Protein AF-A0A953JM03-F1 (afdb_monomer)

pLDDT: mean 91.88, std 7.3, range [50.38, 98.19]

Mean predicted aligned error: 8.36 Å

Secondary structure (DSSP, 8-state):
--HHHHHHHHHHHTT--PPPHHHHHHHHHHHHH----PPPGGG-S-HHHHHHHHHHHHHHTT------SSSTTHHHHHHHHHHHTT--S--PPP--HHHHTS-TTSS---

Solvent-accessible surface area (backbone atoms only — not comparable to full-atom values): 7126 Å² total; per-residue (Å²): 136,56,71,66,58,54,56,49,50,53,32,57,76,68,72,53,74,83,72,56,71,68,63,45,50,52,50,54,50,48,69,71,64,62,72,82,69,93,71,62,73,85,69,77,49,60,71,72,55,43,51,53,53,48,52,53,54,39,46,72,71,75,42,86,86,84,90,66,97,49,63,78,49,44,50,56,55,52,50,53,50,29,58,76,68,75,44,72,91,72,81,89,79,72,99,40,73,80,64,70,72,37,65,59,73,82,56,72,76,124

Sequence (110 aa):
MTKEAILGSIRRGLRRGPLPADQRAMLESRLAAHPRHLIPARSRLPRPQQVALFVRNVEKEFGTVERVPDLAALPAAVADYLAAQNLPPRFVLAPHPDLAGVPWSDRPML

Radius of gyration: 24.38 Å; Cα contacts (8 Å, |Δi|>4): 40; chains: 1; bounding box: 40×39×57 Å

Foldseek 3Di:
DDPCVVVVVVCVVVVHDDDDPVVVVVVVVCVVVVDDDDDPPCCPDPPVVNVVVVQVVCVVVVHDDDDDPDLQCVLVVLLVVCVVVVHQPDDDDDPDPSNVPRPNVVDPND

Structure (mmCIF, N/CA/C/O backbone):
data_AF-A0A953JM03-F1
#
_entry.id   AF-A0A953JM03-F1
#
loop_
_atom_site.group_PDB
_atom_site.id
_atom_site.type_symbol
_atom_site.label_atom_id
_atom_site.label_alt_id
_atom_site.label_comp_id
_atom_site.label_asym_id
_atom_site.label_entity_id
_atom_site.label_seq_id
_atom_site.pdbx_PDB_ins_code
_atom_site.Cartn_x
_atom_site.Cartn_y
_atom_site.Cartn_z
_atom_site.occupancy
_atom_site.B_iso_or_equiv
_atom_site.auth_seq_id
_atom_site.auth_comp_id
_atom_site.auth_asym_id
_atom_site.auth_atom_id
_atom_site.pdbx_PDB_model_num
ATOM 1 N N . MET A 1 1 ? 4.542 24.277 29.830 1.00 71.12 1 MET A N 1
ATOM 2 C CA . MET A 1 1 ? 3.358 23.529 30.319 1.00 71.12 1 MET A CA 1
ATOM 3 C C . MET A 1 1 ? 3.418 22.103 29.796 1.00 71.12 1 MET A C 1
ATOM 5 O O . MET A 1 1 ? 3.790 21.932 28.644 1.00 71.12 1 MET A O 1
ATOM 9 N N . THR A 1 2 ? 3.057 21.105 30.604 1.00 95.31 2 THR A N 1
ATOM 10 C CA . THR A 1 2 ? 3.028 19.686 30.197 1.00 95.31 2 THR A CA 1
ATOM 11 C C . THR A 1 2 ? 1.668 19.291 29.606 1.00 95.31 2 THR A C 1
ATOM 13 O O . THR A 1 2 ? 0.659 19.967 29.835 1.00 95.31 2 THR A O 1
ATOM 16 N N . LYS A 1 3 ? 1.618 18.176 28.864 1.00 93.94 3 LYS A N 1
ATOM 17 C CA . LYS A 1 3 ? 0.380 17.601 28.303 1.00 93.94 3 LYS A CA 1
ATOM 18 C C . LYS A 1 3 ? -0.672 17.364 29.391 1.00 93.94 3 LYS A C 1
ATOM 20 O O . LYS A 1 3 ? -1.847 17.682 29.209 1.00 93.94 3 LYS A O 1
ATOM 25 N N . GLU A 1 4 ? -0.248 16.849 30.537 1.00 93.56 4 GLU A N 1
ATOM 26 C CA . GLU A 1 4 ? -1.097 16.525 31.682 1.00 93.56 4 GLU A CA 1
ATOM 27 C C . GLU A 1 4 ? -1.760 17.782 32.255 1.00 93.56 4 GLU A C 1
ATOM 29 O O . GLU A 1 4 ? -2.950 17.752 32.578 1.00 93.56 4 GLU A O 1
ATOM 34 N N . ALA A 1 5 ? -1.029 18.902 32.318 1.00 94.75 5 ALA A N 1
ATOM 35 C CA . ALA A 1 5 ? -1.558 20.180 32.788 1.00 94.75 5 ALA A CA 1
ATOM 36 C C . ALA A 1 5 ? -2.648 20.730 31.850 1.00 94.75 5 ALA A C 1
ATOM 38 O O . ALA A 1 5 ? -3.708 21.152 32.320 1.00 94.75 5 ALA A O 1
ATOM 39 N N . ILE A 1 6 ? -2.423 20.660 30.531 1.00 95.25 6 ILE A N 1
ATOM 40 C CA . ILE A 1 6 ? -3.387 21.096 29.506 1.00 95.25 6 ILE A CA 1
ATOM 41 C C . ILE A 1 6 ? -4.661 20.247 29.580 1.00 95.25 6 ILE A C 1
ATOM 43 O O . ILE A 1 6 ? -5.761 20.779 29.746 1.00 95.25 6 ILE A O 1
ATOM 47 N N . LEU A 1 7 ? -4.523 18.917 29.526 1.00 92.31 7 LEU A N 1
ATOM 48 C CA . LEU A 1 7 ? -5.665 17.998 29.578 1.00 92.31 7 LEU A CA 1
ATOM 49 C C . LEU A 1 7 ? -6.412 18.078 30.917 1.00 92.31 7 LEU A C 1
ATOM 51 O O . LEU A 1 7 ? -7.636 17.940 30.958 1.00 92.31 7 LEU A O 1
ATOM 55 N N . GLY A 1 8 ? -5.691 18.332 32.012 1.00 91.69 8 GLY A N 1
ATOM 56 C CA . GLY A 1 8 ? -6.273 18.597 33.323 1.00 91.69 8 GLY A CA 1
ATOM 57 C C . GLY A 1 8 ? -7.134 19.861 33.338 1.00 91.69 8 GLY A C 1
ATOM 58 O O . GLY A 1 8 ? -8.250 19.824 33.855 1.00 91.69 8 GLY A O 1
ATOM 59 N N . SER A 1 9 ? -6.657 20.956 32.736 1.00 93.81 9 SER A N 1
ATOM 60 C CA . SER A 1 9 ? -7.416 22.210 32.624 1.00 93.81 9 SER A CA 1
ATOM 61 C C . SER A 1 9 ? -8.701 22.035 31.812 1.00 93.81 9 SER A C 1
ATOM 63 O O . SER A 1 9 ? -9.775 22.428 32.266 1.00 93.81 9 SER A O 1
ATOM 65 N N . ILE A 1 10 ? -8.621 21.344 30.669 1.00 93.31 10 ILE A N 1
ATOM 66 C CA . ILE A 1 10 ? -9.781 21.058 29.811 1.00 93.31 10 ILE A CA 1
ATOM 67 C C . ILE A 1 10 ? -10.837 20.237 30.563 1.00 93.31 10 ILE A C 1
ATOM 69 O O . ILE A 1 10 ? -12.016 20.590 30.544 1.00 93.31 10 ILE A O 1
ATOM 73 N N . ARG A 1 11 ? -10.443 19.166 31.272 1.00 92.12 11 ARG A N 1
ATOM 74 C CA . ARG A 1 11 ? -11.391 18.354 32.061 1.00 92.12 11 ARG A CA 1
ATOM 75 C C . ARG A 1 11 ? -12.107 19.178 33.126 1.00 92.12 11 ARG A C 1
ATOM 77 O O . ARG A 1 11 ? -13.322 19.045 33.260 1.00 92.12 11 ARG A O 1
ATOM 84 N N . ARG A 1 12 ? -11.376 20.047 33.836 1.00 91.62 12 ARG A N 1
ATOM 85 C CA . ARG A 1 12 ? -11.966 20.959 34.827 1.00 91.62 12 ARG A CA 1
ATOM 86 C C . ARG A 1 12 ? -12.948 21.936 34.184 1.00 91.62 12 ARG A C 1
ATOM 88 O O . ARG A 1 12 ? -14.064 22.055 34.677 1.00 91.62 12 ARG A O 1
ATOM 95 N N . GLY A 1 13 ? -12.571 22.575 33.073 1.00 95.50 13 GLY A N 1
ATOM 96 C CA . GLY A 1 13 ? -13.441 23.505 32.341 1.00 95.50 13 GLY A CA 1
ATOM 97 C C . GLY A 1 13 ? -14.736 22.852 31.846 1.00 95.50 13 GLY A C 1
ATOM 98 O O . GLY A 1 13 ? -15.801 23.454 31.917 1.00 95.50 13 GLY A O 1
ATOM 99 N N . LEU A 1 14 ? -14.665 21.580 31.441 1.00 95.50 14 LEU A N 1
ATOM 100 C CA . LEU A 1 14 ? -15.822 20.773 31.038 1.00 95.50 14 LEU A CA 1
ATOM 101 C C . LEU A 1 14 ? -16.570 20.119 32.215 1.00 95.50 14 LEU A C 1
ATOM 103 O O . LEU A 1 14 ? -17.481 19.329 31.979 1.00 95.50 14 LEU A O 1
ATOM 107 N N . ARG A 1 15 ? -16.175 20.398 33.468 1.00 93.19 15 ARG A N 1
ATOM 108 C CA . ARG A 1 15 ? -16.724 19.790 34.697 1.00 93.19 15 ARG A CA 1
ATOM 109 C C . ARG A 1 15 ? -16.737 18.254 34.663 1.00 93.19 15 ARG A C 1
ATOM 111 O O . ARG A 1 15 ? -17.634 17.614 35.205 1.00 93.19 15 ARG A O 1
ATOM 118 N N . ARG A 1 16 ? -15.736 17.646 34.020 1.00 88.94 16 ARG A N 1
ATOM 119 C CA . ARG A 1 16 ? -15.586 16.188 33.917 1.00 88.94 16 ARG A CA 1
ATOM 120 C C . ARG A 1 16 ? -14.716 15.656 35.057 1.00 88.94 16 ARG A C 1
ATOM 122 O O . ARG A 1 16 ? -13.526 15.967 35.122 1.00 88.94 16 ARG A O 1
ATOM 129 N N . GLY A 1 17 ? -15.315 14.842 35.926 1.00 85.19 17 GLY A N 1
ATOM 130 C CA . GLY A 1 17 ? -14.629 14.090 36.982 1.00 85.19 17 GLY A CA 1
ATOM 131 C C . GLY A 1 17 ? -14.076 12.737 36.506 1.00 85.19 17 GLY A C 1
ATOM 132 O O . GLY A 1 17 ? -14.102 12.444 35.306 1.00 85.19 17 GLY A O 1
ATOM 133 N N . PRO A 1 18 ? -13.559 11.906 37.431 1.00 85.75 18 PRO A N 1
ATOM 134 C CA . PRO A 1 18 ? -13.194 10.523 37.138 1.00 85.75 18 PRO A CA 1
ATOM 135 C C . PRO A 1 18 ? -14.366 9.757 36.516 1.00 85.75 18 PRO A C 1
ATOM 137 O O . PRO A 1 18 ? -15.513 9.944 36.917 1.00 85.75 18 PRO A O 1
ATOM 140 N N . LEU A 1 19 ? -14.072 8.877 35.555 1.00 89.88 19 LEU A N 1
ATOM 141 C CA . LEU A 1 19 ? -15.092 7.988 35.001 1.00 89.88 19 LEU A CA 1
ATOM 142 C C . LEU A 1 19 ? -15.635 7.054 36.097 1.00 89.88 19 LEU A C 1
ATOM 144 O O . LEU A 1 19 ? -14.821 6.552 36.887 1.00 89.88 19 LEU A O 1
ATOM 148 N N . PRO A 1 20 ? -16.954 6.785 36.107 1.00 94.38 20 PRO A N 1
ATOM 149 C CA . PRO A 1 20 ? -17.552 5.695 36.872 1.00 94.38 20 PRO A CA 1
ATOM 150 C C . PRO A 1 20 ? -16.813 4.365 36.651 1.00 94.38 20 PRO A C 1
ATOM 152 O O . PRO A 1 20 ? -16.247 4.129 35.578 1.00 94.38 20 PRO A O 1
ATOM 155 N N . ALA A 1 21 ? -16.775 3.512 37.678 1.00 94.62 21 ALA A N 1
ATOM 156 C CA . ALA A 1 21 ? -15.964 2.291 37.671 1.00 94.62 21 ALA A CA 1
ATOM 157 C C . ALA A 1 21 ? -16.365 1.314 36.550 1.00 94.62 21 ALA A C 1
ATOM 159 O O . ALA A 1 21 ? -15.498 0.724 35.909 1.00 94.62 21 ALA A O 1
ATOM 160 N N . ASP A 1 22 ? -17.660 1.207 36.266 1.00 95.75 22 ASP A N 1
ATOM 161 C CA . ASP A 1 22 ? -18.237 0.420 35.174 1.00 95.75 22 ASP A CA 1
ATOM 162 C C . ASP A 1 22 ? -17.790 0.933 33.794 1.00 95.75 22 ASP A C 1
ATOM 164 O O . ASP A 1 22 ? -17.321 0.157 32.958 1.00 95.75 22 ASP A O 1
ATOM 168 N N . GLN A 1 23 ? -17.844 2.250 33.567 1.00 94.88 23 GLN A N 1
ATOM 169 C CA . GLN A 1 23 ? -17.397 2.856 32.308 1.00 94.88 23 GLN A CA 1
ATOM 170 C C . GLN A 1 23 ? -15.892 2.694 32.107 1.00 94.88 23 GLN A C 1
ATOM 172 O O . GLN A 1 23 ? -15.438 2.434 30.991 1.00 94.88 23 GLN A O 1
ATOM 177 N N . ARG A 1 24 ? -15.111 2.831 33.184 1.00 95.31 24 ARG A N 1
ATOM 178 C CA . ARG A 1 24 ? -13.667 2.592 33.149 1.00 95.31 24 ARG A CA 1
ATOM 179 C C . ARG A 1 24 ? -13.365 1.143 32.771 1.00 95.31 24 ARG A C 1
ATOM 181 O O . ARG A 1 24 ? -12.630 0.931 31.811 1.00 95.31 24 ARG A O 1
ATOM 188 N N . ALA A 1 25 ? -13.985 0.179 33.449 1.00 96.00 25 ALA A N 1
ATOM 189 C CA . ALA A 1 25 ? -13.787 -1.243 33.181 1.00 96.00 25 ALA A CA 1
ATOM 190 C C . ALA A 1 25 ? -14.181 -1.625 31.741 1.00 96.00 25 ALA A C 1
ATOM 192 O O . ALA A 1 25 ? -13.460 -2.366 31.074 1.00 96.00 25 ALA A O 1
ATOM 193 N N . MET A 1 26 ? -15.280 -1.069 31.216 1.00 95.12 26 MET A N 1
ATOM 194 C CA . MET A 1 26 ? -15.688 -1.258 29.818 1.00 95.12 26 MET A CA 1
ATOM 195 C C . MET A 1 26 ? -14.619 -0.757 28.831 1.00 95.12 26 MET A C 1
ATOM 197 O O . MET A 1 26 ? -14.308 -1.439 27.850 1.00 95.12 26 MET A O 1
ATOM 201 N N . LEU A 1 27 ? -14.066 0.439 29.060 1.00 94.44 27 LEU A N 1
ATOM 202 C CA . LEU A 1 27 ? -13.036 1.013 28.190 1.00 94.44 27 LEU A CA 1
ATOM 203 C C . LEU A 1 27 ? -11.731 0.221 28.266 1.00 94.44 27 LEU A C 1
ATOM 205 O O . LEU A 1 27 ? -11.154 -0.085 27.226 1.00 94.44 27 LEU A O 1
ATOM 209 N N . GLU A 1 28 ? -11.297 -0.148 29.470 1.00 95.44 28 GLU A N 1
ATOM 210 C CA . GLU A 1 28 ? -10.110 -0.980 29.691 1.00 95.44 28 GLU A CA 1
ATOM 211 C C . GLU A 1 28 ? -10.254 -2.341 29.001 1.00 95.44 28 GLU A C 1
ATOM 213 O O . GLU A 1 28 ? -9.353 -2.763 28.279 1.00 95.44 28 GLU A O 1
ATOM 218 N N . SER A 1 29 ? -11.422 -2.980 29.113 1.00 94.81 29 SER A N 1
ATOM 219 C CA . SER A 1 29 ? -11.719 -4.238 28.422 1.00 94.81 29 SER A CA 1
ATOM 220 C C . SER A 1 29 ? -11.651 -4.097 26.895 1.00 94.81 29 SER A C 1
ATOM 222 O O . SER A 1 29 ? -11.021 -4.921 26.230 1.00 94.81 29 SER A O 1
ATOM 224 N N . ARG A 1 30 ? -12.222 -3.028 26.312 1.00 92.19 30 ARG A N 1
ATOM 225 C CA . ARG A 1 30 ? -12.112 -2.768 24.860 1.00 92.19 30 ARG A CA 1
ATOM 226 C C . ARG A 1 30 ? -10.676 -2.518 24.417 1.00 92.19 30 ARG A C 1
ATOM 228 O O . ARG A 1 30 ? -10.291 -3.008 23.356 1.00 92.19 30 ARG A O 1
ATOM 235 N N . LEU A 1 31 ? -9.918 -1.744 25.194 1.00 92.94 31 LEU A N 1
ATOM 236 C CA . LEU A 1 31 ? -8.516 -1.447 24.907 1.00 92.94 31 LEU A CA 1
ATOM 237 C C . LEU A 1 31 ? -7.651 -2.702 24.994 1.00 92.94 31 LEU A C 1
ATOM 239 O O . LEU A 1 31 ? -6.731 -2.834 24.206 1.00 92.94 31 LEU A O 1
ATOM 243 N N . ALA A 1 32 ? -7.957 -3.639 25.891 1.00 93.75 32 ALA A N 1
ATOM 244 C CA . ALA A 1 32 ? -7.243 -4.909 25.969 1.00 93.75 32 ALA A CA 1
ATOM 245 C C . ALA A 1 32 ? -7.621 -5.860 24.818 1.00 93.75 32 ALA A C 1
ATOM 247 O O . ALA A 1 32 ? -6.749 -6.431 24.164 1.00 93.75 32 ALA A O 1
ATOM 248 N N . ALA A 1 33 ? -8.917 -6.015 24.534 1.00 92.12 33 ALA A N 1
ATOM 249 C CA . ALA A 1 33 ? -9.415 -7.012 23.586 1.00 92.12 33 ALA A CA 1
ATOM 250 C C . ALA A 1 33 ? -9.223 -6.637 22.105 1.00 92.12 33 ALA A C 1
ATOM 252 O O . ALA A 1 33 ? -9.246 -7.524 21.254 1.00 92.12 33 ALA A O 1
ATOM 253 N N . HIS A 1 34 ? -9.069 -5.347 21.780 1.00 87.69 34 HIS A N 1
ATOM 254 C CA . HIS A 1 34 ? -8.947 -4.843 20.403 1.00 87.69 34 HIS A CA 1
ATOM 255 C C . HIS A 1 34 ? -9.988 -5.443 19.423 1.00 87.69 34 HIS A C 1
ATOM 257 O O . HIS A 1 34 ? -9.623 -5.946 18.353 1.00 87.69 34 HIS A O 1
ATOM 263 N N . PRO A 1 35 ? -11.297 -5.430 19.757 1.00 87.00 35 PRO A N 1
ATOM 264 C CA . PRO A 1 35 ? -12.306 -6.076 18.928 1.00 87.00 35 PRO A CA 1
ATOM 265 C C . PRO A 1 35 ? -12.355 -5.433 17.540 1.00 87.00 35 PRO A C 1
ATOM 267 O O . PRO A 1 35 ? -12.371 -4.207 17.397 1.00 87.00 35 PRO A O 1
ATOM 270 N N . ARG A 1 36 ? -12.414 -6.268 16.498 1.00 84.62 36 ARG A N 1
ATOM 271 C CA . ARG A 1 36 ? -12.542 -5.783 15.120 1.00 84.62 36 ARG A CA 1
ATOM 272 C C . ARG A 1 36 ? -13.847 -5.002 14.987 1.00 84.62 36 ARG A C 1
ATOM 274 O O . ARG A 1 36 ? -14.916 -5.482 15.356 1.00 84.62 36 ARG A O 1
ATOM 281 N N . HIS A 1 37 ? -13.745 -3.797 14.442 1.00 83.81 37 HIS A N 1
ATOM 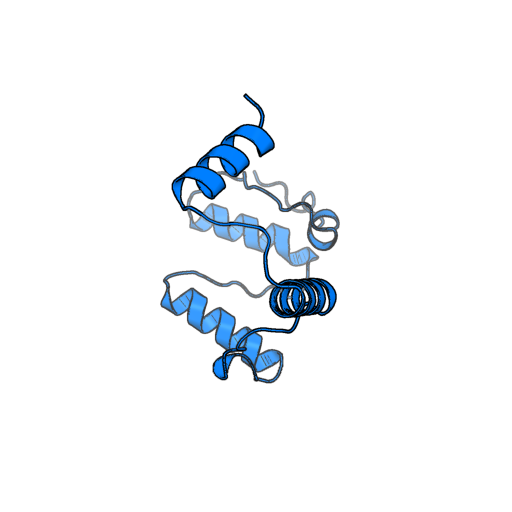282 C CA . HIS A 1 37 ? -14.902 -2.976 14.103 1.00 83.81 37 HIS A CA 1
ATOM 283 C C . HIS A 1 37 ? -15.615 -3.515 12.852 1.00 83.81 37 HIS A C 1
ATOM 285 O O . HIS A 1 37 ? -15.233 -4.549 12.303 1.00 83.81 37 HIS A O 1
ATOM 291 N N . LEU A 1 38 ? -16.671 -2.822 12.412 1.00 90.56 38 LEU A N 1
ATOM 292 C CA . LEU A 1 38 ? -17.445 -3.179 11.225 1.00 90.56 38 LEU A CA 1
ATOM 293 C C . LEU A 1 38 ? -16.523 -3.488 10.035 1.00 90.56 38 LEU A C 1
ATOM 295 O O . LEU A 1 38 ? -15.790 -2.626 9.554 1.00 90.56 38 LEU A O 1
ATOM 299 N N . ILE A 1 39 ? -16.584 -4.730 9.556 1.00 87.44 39 ILE A N 1
ATOM 300 C CA . ILE A 1 39 ? -15.853 -5.172 8.369 1.00 87.44 39 ILE A CA 1
ATOM 301 C C . ILE A 1 39 ? -16.800 -5.045 7.172 1.00 87.44 39 ILE A C 1
ATOM 303 O O . ILE A 1 39 ? -17.850 -5.695 7.189 1.00 87.44 39 ILE A O 1
ATOM 307 N N . PRO A 1 40 ? -16.460 -4.256 6.133 1.00 90.94 40 PRO A N 1
ATOM 308 C CA . PRO A 1 40 ? -17.310 -4.101 4.959 1.00 90.94 40 PRO A CA 1
ATOM 309 C C . PRO A 1 40 ? -17.651 -5.451 4.324 1.00 90.94 40 PRO A C 1
ATOM 311 O O . PRO A 1 40 ? -16.756 -6.240 4.038 1.00 90.94 40 PRO A O 1
ATOM 314 N N . ALA A 1 41 ? -18.929 -5.708 4.032 1.00 92.56 41 ALA A N 1
ATOM 315 C CA . ALA A 1 41 ? -19.346 -6.975 3.419 1.00 92.56 41 ALA A CA 1
ATOM 316 C C . ALA A 1 41 ? -18.586 -7.267 2.111 1.00 92.56 41 ALA A C 1
ATOM 318 O O . ALA A 1 41 ? -18.185 -8.400 1.865 1.00 92.56 41 ALA A O 1
ATOM 319 N N . ARG A 1 42 ? -18.279 -6.217 1.334 1.00 91.81 42 ARG A N 1
ATOM 320 C CA . ARG A 1 42 ? -17.506 -6.310 0.086 1.00 91.81 42 ARG A CA 1
ATOM 321 C C . ARG A 1 42 ? -16.100 -6.900 0.244 1.00 91.81 42 ARG A C 1
ATOM 323 O O . ARG A 1 42 ? -15.557 -7.363 -0.746 1.00 91.81 42 ARG A O 1
ATOM 330 N N . SER A 1 43 ? -15.490 -6.871 1.434 1.00 90.56 43 SER A N 1
ATOM 331 C CA . SER A 1 43 ? -14.159 -7.464 1.646 1.00 90.56 43 SER A CA 1
ATOM 332 C C . SER A 1 43 ? -14.207 -8.953 1.998 1.00 90.56 43 SER A C 1
ATOM 334 O O . SER A 1 43 ? -13.166 -9.605 2.007 1.00 90.56 43 SER A O 1
ATOM 33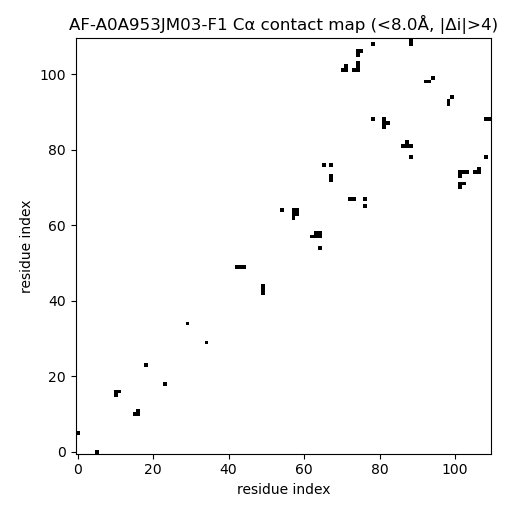6 N N . ARG A 1 44 ? -15.396 -9.521 2.247 1.00 92.56 44 ARG A N 1
ATOM 337 C CA . ARG A 1 44 ? -15.591 -10.941 2.582 1.00 92.56 44 ARG A CA 1
ATOM 338 C C . ARG A 1 44 ? -15.635 -11.821 1.328 1.00 92.56 44 ARG A C 1
ATOM 340 O O . ARG A 1 44 ? -16.587 -12.560 1.111 1.00 92.56 44 ARG A O 1
ATOM 347 N N . LEU A 1 45 ? -14.608 -11.711 0.494 1.00 96.19 45 LEU A N 1
ATOM 348 C CA . LEU A 1 45 ? -14.457 -12.480 -0.742 1.00 96.19 45 LEU A CA 1
ATOM 349 C C . LEU A 1 45 ? -13.254 -13.433 -0.637 1.00 96.19 45 LEU A C 1
ATOM 351 O O . LEU A 1 45 ? -12.349 -13.165 0.155 1.00 96.19 45 LEU A O 1
ATOM 355 N N . PRO A 1 46 ? -13.181 -14.510 -1.441 1.00 96.94 46 PRO A N 1
ATOM 356 C CA . PRO A 1 46 ? -11.959 -15.297 -1.605 1.00 96.94 46 PRO A CA 1
ATOM 357 C C . PRO A 1 46 ? -10.767 -14.431 -2.037 1.00 96.94 46 PRO A C 1
ATOM 359 O O . PRO A 1 46 ? -10.939 -13.441 -2.751 1.00 96.94 46 PRO A O 1
ATOM 362 N N . ARG A 1 47 ? -9.540 -14.812 -1.654 1.00 95.69 47 ARG A N 1
ATOM 363 C CA . ARG A 1 47 ? -8.325 -14.004 -1.889 1.00 95.69 47 ARG A CA 1
ATOM 364 C C . ARG A 1 47 ? -8.160 -13.510 -3.342 1.00 95.69 47 ARG A C 1
ATOM 366 O O . ARG A 1 47 ? -7.907 -12.315 -3.497 1.00 95.69 47 ARG A O 1
ATOM 373 N N . PRO A 1 48 ? -8.366 -14.325 -4.397 1.00 96.06 48 PRO A N 1
ATOM 374 C CA . PRO A 1 48 ? -8.270 -13.841 -5.780 1.00 96.06 48 PRO A CA 1
ATOM 375 C C . PRO A 1 48 ? -9.291 -12.744 -6.109 1.00 96.06 48 PRO A C 1
ATOM 377 O O . PRO A 1 48 ? -8.973 -11.761 -6.774 1.00 96.06 48 PRO A O 1
ATOM 380 N N . GLN A 1 49 ? -10.511 -12.869 -5.583 1.00 97.44 49 GLN A N 1
ATOM 381 C CA . GLN A 1 49 ? -11.567 -11.877 -5.770 1.00 97.44 49 GLN A CA 1
ATOM 382 C C . GLN A 1 49 ? -11.302 -10.601 -4.963 1.00 97.44 49 GLN A C 1
ATOM 384 O O . GLN A 1 49 ? -11.655 -9.515 -5.413 1.00 97.44 49 GLN A O 1
ATOM 389 N N . GLN A 1 50 ? -10.633 -10.695 -3.808 1.00 97.12 50 GLN A N 1
ATOM 390 C CA . GLN A 1 50 ? -10.166 -9.510 -3.078 1.00 97.12 50 GLN A CA 1
ATOM 391 C C . GLN A 1 50 ? -9.119 -8.727 -3.877 1.00 97.12 50 GLN A C 1
ATOM 393 O O . GLN A 1 50 ? -9.172 -7.501 -3.900 1.00 97.12 50 GLN A O 1
ATOM 398 N N . VAL A 1 51 ? -8.188 -9.418 -4.548 1.00 96.62 51 VAL A N 1
ATOM 399 C CA . VAL A 1 51 ? -7.218 -8.765 -5.443 1.00 96.62 51 VAL A CA 1
ATOM 400 C C . VAL A 1 51 ? -7.949 -8.089 -6.601 1.00 96.62 51 VAL A C 1
ATOM 402 O O . VAL A 1 51 ? -7.718 -6.914 -6.854 1.00 96.62 51 VAL A O 1
ATOM 405 N N . ALA A 1 52 ? -8.889 -8.779 -7.252 1.00 97.00 52 ALA A N 1
ATOM 406 C CA . ALA A 1 52 ? 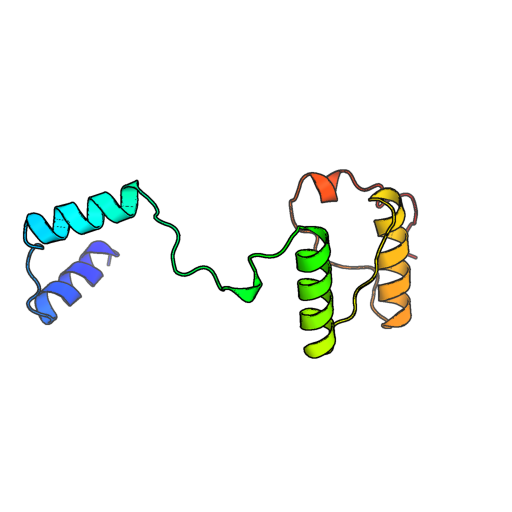-9.685 -8.190 -8.331 1.00 97.00 52 ALA A CA 1
ATOM 407 C C . ALA A 1 52 ? -10.498 -6.965 -7.867 1.00 97.00 52 ALA A C 1
ATOM 409 O O . ALA A 1 52 ? -10.561 -5.957 -8.566 1.00 97.00 52 ALA A O 1
ATOM 410 N N . LEU A 1 53 ? -11.079 -7.019 -6.663 1.00 97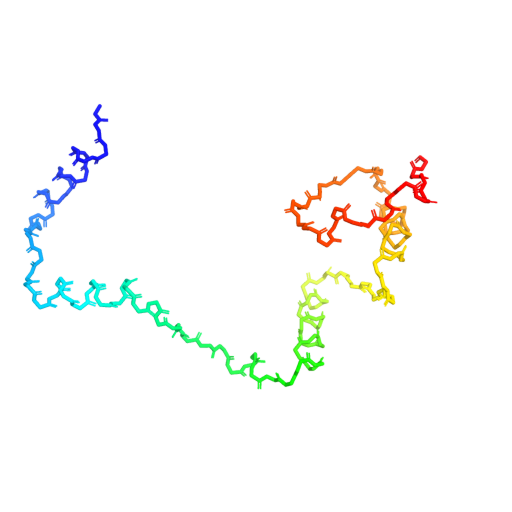.12 53 LEU A N 1
ATOM 411 C CA . LEU A 1 53 ? -11.768 -5.889 -6.038 1.00 97.12 53 LEU A CA 1
ATOM 412 C C . LEU A 1 53 ? -10.829 -4.700 -5.802 1.00 97.12 53 LEU A C 1
ATOM 414 O O . LEU A 1 53 ? -11.232 -3.561 -6.030 1.00 97.12 53 LEU A O 1
ATOM 418 N N . PHE A 1 54 ? -9.611 -4.955 -5.320 1.00 96.75 54 PHE A N 1
ATOM 419 C CA . PHE A 1 54 ? -8.601 -3.920 -5.124 1.00 96.75 54 PHE A CA 1
ATOM 420 C C . PHE A 1 54 ? -8.256 -3.241 -6.451 1.00 96.75 54 PHE A C 1
ATOM 422 O O . PHE A 1 54 ? -8.412 -2.028 -6.546 1.00 96.75 54 PHE A O 1
ATOM 429 N N . VAL A 1 55 ? -7.901 -4.025 -7.476 1.00 97.75 55 VAL A N 1
ATOM 430 C CA . VAL A 1 55 ? -7.549 -3.512 -8.812 1.00 97.75 55 VAL A CA 1
ATOM 431 C C . VAL A 1 55 ? -8.671 -2.649 -9.379 1.00 97.75 55 VAL A C 1
ATOM 433 O O . VAL A 1 55 ? -8.442 -1.489 -9.700 1.00 97.75 55 VAL A O 1
ATOM 436 N N . ARG A 1 56 ? -9.912 -3.151 -9.358 1.00 97.25 56 ARG A N 1
ATOM 437 C CA . ARG A 1 56 ? -11.075 -2.396 -9.838 1.00 97.25 56 ARG A CA 1
ATOM 438 C C . ARG A 1 56 ? -11.251 -1.058 -9.118 1.00 97.25 56 ARG A C 1
ATOM 440 O O . ARG A 1 56 ? -11.650 -0.080 -9.736 1.00 97.25 56 ARG A O 1
ATOM 447 N N . ASN A 1 57 ? -11.027 -1.011 -7.804 1.00 96.94 57 ASN A N 1
ATOM 448 C CA . ASN A 1 57 ? -11.163 0.240 -7.057 1.00 96.94 57 ASN A CA 1
ATOM 449 C C . ASN A 1 57 ? -10.016 1.213 -7.357 1.00 96.94 57 ASN A C 1
ATOM 451 O O . ASN A 1 57 ? -10.267 2.409 -7.375 1.00 96.94 57 ASN A O 1
ATOM 455 N N . VAL A 1 58 ? -8.795 0.723 -7.594 1.00 98.19 58 VAL A N 1
ATOM 456 C CA . VAL A 1 58 ? -7.664 1.565 -8.019 1.00 98.19 58 VAL A CA 1
ATOM 457 C C . VAL A 1 58 ? -7.952 2.180 -9.388 1.00 98.19 58 VAL A C 1
ATOM 459 O O . VAL A 1 58 ? -7.891 3.396 -9.532 1.00 98.19 58 VAL A O 1
ATOM 462 N N . GLU A 1 59 ? -8.355 1.362 -10.360 1.00 97.75 59 GLU A N 1
ATOM 463 C CA . GLU A 1 59 ? -8.667 1.807 -11.727 1.00 97.75 59 GLU A CA 1
ATOM 464 C C . GLU A 1 59 ? -9.866 2.758 -11.770 1.00 97.75 59 GLU A C 1
ATOM 466 O O . GLU A 1 59 ? -9.866 3.738 -12.513 1.00 97.75 59 GLU A O 1
ATOM 471 N N . LYS A 1 60 ? -10.880 2.512 -10.929 1.00 97.88 60 LYS A N 1
ATOM 472 C CA . LYS A 1 60 ? -12.027 3.413 -10.776 1.00 97.88 60 LYS A CA 1
ATOM 473 C C . LYS A 1 60 ? -11.599 4.824 -10.354 1.00 97.88 60 LYS A C 1
ATOM 475 O O . LYS A 1 60 ? -12.222 5.789 -10.781 1.00 97.88 60 LYS A O 1
ATOM 480 N N . GLU A 1 61 ? -10.566 4.938 -9.524 1.00 97.81 61 GLU A N 1
ATOM 481 C CA . GLU A 1 61 ? -10.023 6.215 -9.048 1.00 97.81 61 GLU A CA 1
ATOM 482 C C . GLU A 1 61 ? -8.824 6.677 -9.902 1.00 97.81 61 GLU A C 1
ATOM 484 O O . GLU A 1 61 ? -7.928 7.358 -9.408 1.00 97.81 61 GLU A O 1
ATOM 489 N N . PHE A 1 62 ? -8.806 6.303 -11.190 1.00 96.62 62 PHE A N 1
ATOM 490 C CA . PHE A 1 62 ? -7.802 6.699 -12.187 1.00 96.62 62 PHE A CA 1
ATOM 491 C C . PHE A 1 62 ? -6.358 6.270 -11.868 1.00 96.62 62 PHE A C 1
ATOM 493 O O . PHE A 1 62 ? -5.407 6.836 -12.405 1.00 96.62 62 PHE A O 1
ATOM 500 N N . GLY A 1 63 ? -6.175 5.261 -11.014 1.00 96.56 63 GLY A N 1
ATOM 501 C CA . GLY A 1 63 ? -4.883 4.616 -10.797 1.00 96.56 63 GLY A CA 1
ATOM 502 C C . GLY A 1 63 ? -4.591 3.532 -11.837 1.00 96.56 63 GLY A C 1
ATOM 503 O O . GLY A 1 63 ? -5.502 2.953 -12.426 1.00 96.56 63 GLY A O 1
ATOM 504 N N . THR A 1 64 ? -3.313 3.214 -12.029 1.00 96.00 64 THR A N 1
ATOM 505 C CA . THR A 1 64 ? -2.855 2.095 -12.865 1.00 96.00 64 THR A CA 1
ATOM 506 C C . THR A 1 64 ? -2.367 0.938 -11.997 1.00 96.00 64 THR A C 1
ATOM 508 O O . THR A 1 64 ? -1.933 1.126 -10.858 1.00 96.00 64 THR A O 1
ATOM 511 N N . VAL A 1 65 ? -2.466 -0.284 -12.524 1.00 96.94 65 VAL A N 1
ATOM 512 C CA . VAL A 1 65 ? -1.967 -1.492 -11.861 1.00 96.94 65 VAL A CA 1
ATOM 513 C C . VAL A 1 65 ? -1.187 -2.330 -12.859 1.00 96.94 65 VAL A C 1
ATOM 515 O O . VAL A 1 65 ? -1.693 -2.664 -13.926 1.00 96.94 65 VAL A O 1
ATOM 518 N N . GLU A 1 66 ? 0.009 -2.743 -12.459 1.00 96.19 66 GLU A N 1
ATOM 519 C CA . GLU A 1 66 ? 0.818 -3.709 -13.189 1.00 96.19 66 GLU A CA 1
ATOM 520 C C . GLU A 1 66 ? 0.940 -5.007 -12.384 1.00 96.19 66 GLU A C 1
ATOM 522 O O . GLU A 1 66 ? 1.153 -4.989 -11.168 1.00 96.19 66 GLU A O 1
ATOM 527 N N . ARG A 1 67 ? 0.759 -6.153 -13.050 1.00 95.25 67 ARG A N 1
ATOM 528 C CA . ARG A 1 67 ? 0.959 -7.474 -12.444 1.00 95.25 67 ARG A CA 1
ATOM 529 C C . ARG A 1 67 ? 2.316 -8.016 -12.857 1.00 95.25 67 ARG A C 1
ATOM 531 O O . ARG A 1 67 ? 2.513 -8.333 -14.024 1.00 95.25 67 ARG A O 1
ATOM 538 N N . VAL A 1 68 ? 3.193 -8.197 -11.879 1.00 95.69 68 VAL A N 1
ATOM 539 C CA . VAL A 1 68 ? 4.500 -8.832 -12.063 1.00 95.69 68 VAL A CA 1
ATOM 540 C C . VAL A 1 68 ? 4.457 -10.298 -11.611 1.00 95.69 68 VAL A C 1
ATOM 542 O O . VAL A 1 68 ? 3.707 -10.623 -10.684 1.00 95.69 68 VAL A O 1
ATOM 545 N N . PRO A 1 69 ? 5.213 -11.201 -12.261 1.00 94.75 69 PRO A N 1
ATOM 546 C CA . PRO A 1 69 ? 5.235 -12.623 -11.910 1.00 94.75 69 PRO A CA 1
ATOM 547 C C . PRO A 1 69 ? 5.899 -12.890 -10.553 1.00 94.75 69 PRO A C 1
ATOM 549 O O . PRO A 1 69 ? 5.501 -13.817 -9.848 1.00 94.75 69 PRO A O 1
ATOM 552 N N . ASP A 1 70 ? 6.881 -12.071 -10.180 1.00 94.19 70 ASP A N 1
ATOM 553 C CA . ASP A 1 70 ? 7.673 -12.201 -8.962 1.00 94.19 70 ASP A CA 1
ATOM 554 C C . ASP A 1 70 ? 8.371 -10.874 -8.605 1.00 94.19 70 ASP A C 1
ATOM 556 O O . ASP A 1 70 ? 8.222 -9.854 -9.283 1.00 94.19 70 ASP A O 1
ATOM 560 N N . LEU A 1 71 ? 9.130 -10.890 -7.506 1.00 92.50 71 LEU A N 1
ATOM 561 C CA . LEU A 1 71 ? 9.900 -9.739 -7.032 1.00 92.50 71 LEU A CA 1
ATOM 562 C C . LEU A 1 71 ? 11.113 -9.406 -7.916 1.00 92.50 71 LEU A C 1
ATOM 564 O O . LEU A 1 71 ? 11.560 -8.262 -7.893 1.00 92.50 71 LEU A O 1
ATOM 568 N N . ALA A 1 72 ? 11.638 -10.353 -8.697 1.00 93.00 72 ALA A N 1
ATOM 569 C CA . ALA A 1 72 ? 12.771 -10.100 -9.588 1.00 93.00 72 ALA A CA 1
ATOM 570 C C . ALA A 1 72 ? 12.353 -9.263 -10.808 1.00 93.00 72 ALA A C 1
ATOM 572 O O . ALA A 1 72 ? 13.148 -8.482 -11.323 1.00 93.00 72 ALA A O 1
ATOM 573 N N . ALA A 1 73 ? 11.088 -9.353 -11.226 1.00 94.31 73 ALA A N 1
ATOM 574 C CA . ALA A 1 73 ? 10.517 -8.503 -12.270 1.00 94.31 73 ALA A CA 1
ATOM 575 C C . ALA A 1 73 ? 10.198 -7.064 -11.805 1.00 94.31 73 ALA A C 1
ATOM 577 O O . ALA A 1 73 ? 9.959 -6.186 -12.637 1.00 94.31 73 ALA A O 1
ATOM 578 N N . LEU A 1 74 ? 10.203 -6.792 -10.494 1.00 93.50 74 LEU A N 1
ATOM 579 C CA . LEU A 1 74 ? 9.788 -5.498 -9.942 1.00 93.50 74 LEU A CA 1
ATOM 580 C C . LEU A 1 74 ? 10.661 -4.308 -10.395 1.00 93.50 74 LEU A C 1
ATOM 582 O O . LEU A 1 74 ? 10.081 -3.297 -10.796 1.00 93.50 74 LEU A O 1
ATOM 586 N N . PRO A 1 75 ? 12.012 -4.375 -10.394 1.00 93.75 75 PRO A N 1
ATOM 587 C CA . PRO A 1 75 ? 12.845 -3.262 -10.859 1.00 93.75 75 PRO A CA 1
ATOM 588 C C . PRO A 1 75 ? 12.556 -2.879 -12.312 1.00 93.75 75 PRO A C 1
ATOM 590 O O . PRO A 1 75 ? 12.559 -1.697 -12.654 1.00 93.75 75 PRO A O 1
ATOM 593 N N . ALA A 1 76 ? 12.270 -3.876 -13.157 1.00 92.81 76 ALA A N 1
ATOM 594 C CA . ALA A 1 76 ? 11.957 -3.653 -14.557 1.00 92.81 76 ALA A CA 1
ATOM 595 C C . ALA A 1 76 ? 10.626 -2.911 -14.733 1.00 92.81 76 ALA A C 1
ATOM 597 O O . ALA A 1 76 ? 10.615 -1.860 -15.367 1.00 92.81 76 ALA A O 1
ATOM 598 N N . ALA A 1 77 ? 9.559 -3.397 -14.095 1.00 95.00 77 ALA A N 1
ATOM 599 C CA . ALA A 1 77 ? 8.242 -2.763 -14.128 1.00 95.00 77 ALA A CA 1
ATOM 600 C C . ALA A 1 77 ? 8.280 -1.303 -13.640 1.00 95.00 77 ALA A C 1
ATOM 602 O O . ALA A 1 77 ? 7.729 -0.403 -14.270 1.00 95.00 77 ALA A O 1
ATOM 603 N N . VAL A 1 78 ? 8.996 -1.030 -12.540 1.00 94.06 78 VAL A N 1
ATOM 604 C CA . VAL A 1 78 ? 9.127 0.341 -12.017 1.00 94.06 78 VAL A CA 1
ATOM 605 C C . VAL A 1 78 ? 9.889 1.241 -12.994 1.00 94.06 78 VAL A C 1
ATOM 607 O O . VAL A 1 78 ? 9.473 2.379 -13.206 1.00 94.06 78 VAL A O 1
ATOM 610 N N . ALA A 1 79 ? 10.976 0.757 -13.606 1.00 92.81 79 ALA A N 1
ATOM 611 C CA . ALA A 1 79 ? 11.723 1.530 -14.600 1.00 92.81 79 ALA A CA 1
ATOM 612 C C . ALA A 1 79 ? 10.850 1.884 -15.814 1.00 92.81 79 ALA A C 1
ATOM 614 O O . ALA A 1 79 ? 10.829 3.039 -16.242 1.00 92.81 79 ALA A O 1
ATOM 615 N N . ASP A 1 80 ? 10.097 0.909 -16.328 1.00 93.75 80 ASP A N 1
ATOM 616 C CA . ASP A 1 80 ? 9.220 1.100 -17.484 1.00 93.75 80 ASP A CA 1
ATOM 617 C C . ASP A 1 80 ? 8.077 2.073 -17.159 1.00 93.75 80 ASP A C 1
ATOM 619 O O . ASP A 1 80 ? 7.779 2.968 -17.954 1.00 93.75 80 ASP A O 1
ATOM 623 N N . TYR A 1 81 ? 7.505 1.989 -15.952 1.00 95.06 81 TYR A N 1
ATOM 624 C CA . TYR A 1 81 ? 6.515 2.951 -15.471 1.00 95.06 81 TYR A CA 1
ATOM 625 C C . TYR A 1 81 ? 7.081 4.375 -15.389 1.00 95.06 81 TYR A C 1
ATOM 627 O O . TYR A 1 81 ? 6.470 5.310 -15.907 1.00 95.06 81 TYR A O 1
ATOM 635 N N . LEU A 1 82 ? 8.248 4.566 -14.763 1.00 94.69 82 LEU A N 1
ATOM 636 C CA . LEU A 1 82 ? 8.858 5.893 -14.620 1.00 94.69 82 LEU A CA 1
ATOM 637 C C . LEU A 1 82 ? 9.184 6.509 -15.985 1.00 94.69 82 LEU A C 1
ATOM 639 O O . LEU A 1 82 ? 8.876 7.680 -16.204 1.00 94.69 82 LEU A O 1
ATOM 643 N N . ALA A 1 83 ? 9.715 5.716 -16.920 1.00 93.81 83 ALA A N 1
ATOM 644 C CA . ALA A 1 83 ? 9.976 6.155 -18.287 1.00 93.81 83 ALA A CA 1
ATOM 645 C C . ALA A 1 83 ? 8.682 6.559 -19.016 1.00 93.81 83 ALA A C 1
ATOM 647 O O . ALA A 1 83 ? 8.618 7.638 -19.604 1.00 93.81 83 ALA A O 1
ATOM 648 N N . ALA A 1 84 ? 7.625 5.745 -18.921 1.00 95.06 84 ALA A N 1
ATOM 649 C CA . ALA A 1 84 ? 6.326 6.039 -19.529 1.00 95.06 84 ALA A CA 1
ATOM 650 C C . ALA A 1 84 ? 5.668 7.308 -18.958 1.00 95.06 84 ALA A C 1
ATOM 652 O O . ALA A 1 84 ? 4.927 7.991 -19.663 1.00 95.06 84 ALA A O 1
ATOM 653 N N . GLN A 1 85 ? 5.942 7.633 -17.691 1.00 95.25 85 GLN A N 1
ATO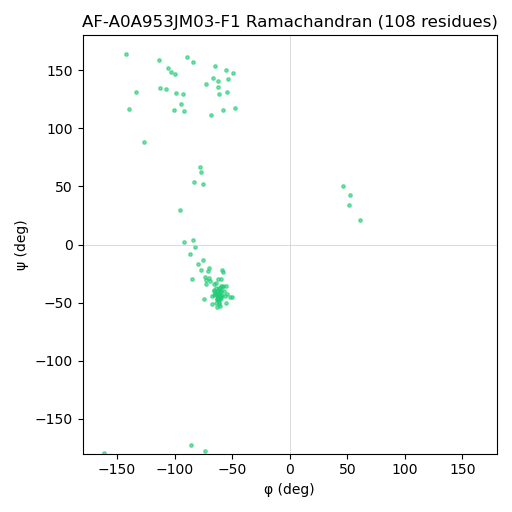M 654 C CA . GLN A 1 85 ? 5.463 8.850 -17.029 1.00 95.25 85 GLN A CA 1
ATOM 655 C C . GLN A 1 85 ? 6.434 10.040 -17.145 1.00 95.25 85 GLN A C 1
ATOM 657 O O . GLN A 1 85 ? 6.151 11.103 -16.592 1.00 95.25 85 GLN A O 1
ATOM 662 N N . ASN A 1 86 ? 7.562 9.887 -17.851 1.00 95.69 86 ASN A N 1
ATOM 663 C CA . ASN A 1 86 ? 8.624 10.892 -17.956 1.00 95.69 86 ASN A CA 1
ATOM 664 C C . ASN A 1 86 ? 9.110 11.398 -16.578 1.00 95.69 86 ASN A C 1
ATOM 666 O O . ASN A 1 86 ? 9.283 12.598 -16.349 1.00 95.69 86 ASN A O 1
ATOM 670 N N . LEU A 1 87 ? 9.277 10.470 -15.634 1.00 94.88 87 LEU A N 1
ATOM 671 C CA . LEU A 1 87 ? 9.716 10.732 -14.267 1.00 94.88 87 LEU A CA 1
ATOM 672 C C . LEU A 1 87 ? 11.191 10.355 -14.078 1.00 94.88 87 LEU A C 1
ATOM 674 O O . LEU A 1 87 ? 11.668 9.399 -14.689 1.00 94.88 87 LEU A O 1
ATOM 678 N N . PRO A 1 88 ? 11.920 11.057 -13.193 1.00 92.56 88 PRO A N 1
ATOM 679 C CA . PRO A 1 88 ? 13.280 10.669 -12.850 1.00 92.56 88 PRO A CA 1
ATOM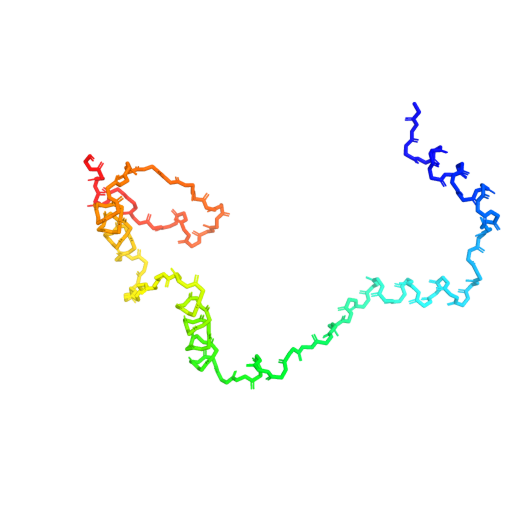 680 C C . PRO A 1 88 ? 13.298 9.305 -12.137 1.00 92.56 88 PRO A C 1
ATOM 682 O O . PRO A 1 88 ? 12.340 8.976 -11.427 1.00 92.56 88 PRO A O 1
ATOM 685 N N . PRO A 1 89 ? 14.409 8.552 -12.221 1.00 88.75 89 PRO A N 1
ATOM 686 C CA . PRO A 1 89 ? 14.580 7.251 -11.574 1.00 88.75 89 PRO A CA 1
ATOM 687 C C . PRO A 1 89 ? 14.814 7.363 -10.057 1.00 88.75 89 PRO A C 1
ATOM 689 O O . PRO A 1 89 ? 15.790 6.866 -9.498 1.00 88.75 89 PRO A O 1
ATOM 692 N N . ARG A 1 90 ? 13.930 8.083 -9.362 1.00 90.00 90 ARG A N 1
ATOM 693 C CA . ARG A 1 90 ? 14.031 8.374 -7.932 1.00 90.00 90 ARG A CA 1
ATOM 694 C C . ARG A 1 90 ? 12.662 8.267 -7.280 1.00 90.00 90 ARG A C 1
ATOM 696 O O . ARG A 1 90 ? 11.768 9.063 -7.553 1.00 90.00 90 ARG A O 1
ATOM 703 N N . PHE A 1 91 ? 12.531 7.322 -6.362 1.00 90.88 91 PHE A N 1
ATOM 704 C CA . PHE A 1 91 ? 11.300 7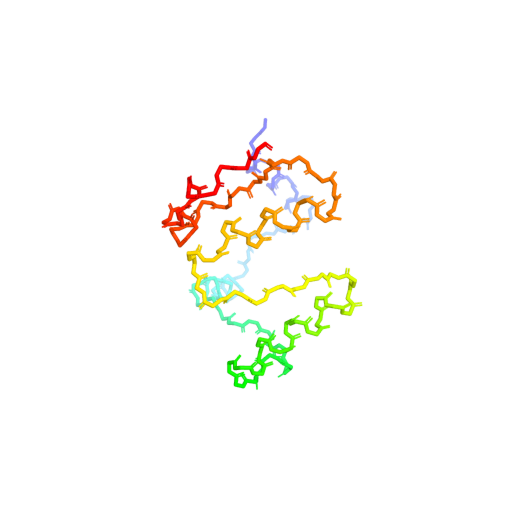.041 -5.631 1.00 90.88 91 PHE A CA 1
ATOM 705 C C . PHE A 1 91 ? 11.612 6.686 -4.173 1.00 90.88 91 PHE A C 1
ATOM 707 O O . PHE A 1 91 ? 12.757 6.419 -3.812 1.00 90.88 91 PHE A O 1
ATOM 714 N N . VAL A 1 92 ? 10.592 6.731 -3.316 1.00 92.81 92 VAL A N 1
ATOM 715 C CA . VAL A 1 92 ? 10.720 6.366 -1.900 1.00 92.81 92 VAL A CA 1
ATOM 716 C C . VAL A 1 92 ? 10.357 4.899 -1.733 1.00 92.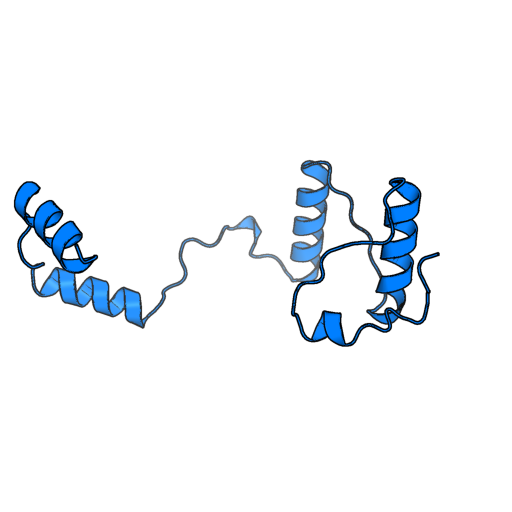81 92 VAL A C 1
ATOM 718 O O . VAL A 1 92 ? 9.292 4.469 -2.173 1.00 92.81 92 VAL A O 1
ATOM 721 N N . LEU A 1 93 ? 11.224 4.151 -1.058 1.00 91.56 93 LEU A N 1
ATOM 722 C CA . LEU A 1 93 ? 10.975 2.762 -0.704 1.00 91.56 93 LEU A CA 1
ATOM 723 C C . LEU A 1 93 ? 10.498 2.670 0.747 1.00 91.56 93 LEU A C 1
ATOM 725 O O . LEU A 1 93 ? 11.123 3.227 1.652 1.00 91.56 93 LEU A O 1
ATOM 729 N N . ALA A 1 94 ? 9.395 1.958 0.981 1.00 91.94 94 ALA A N 1
ATOM 730 C CA . ALA A 1 94 ? 8.981 1.627 2.340 1.00 91.94 94 ALA A CA 1
ATOM 731 C C . ALA A 1 94 ? 10.000 0.658 2.976 1.00 91.94 94 ALA A C 1
ATOM 733 O O . ALA A 1 94 ? 10.493 -0.232 2.279 1.00 91.94 94 ALA A O 1
ATOM 734 N N . PRO A 1 95 ? 10.294 0.767 4.287 1.00 91.62 95 PRO A N 1
ATOM 735 C CA . PRO A 1 95 ? 11.242 -0.112 4.972 1.00 91.62 95 PRO A CA 1
ATOM 736 C C . PRO A 1 95 ? 10.611 -1.487 5.260 1.00 91.62 95 PRO A C 1
ATOM 738 O O . PRO A 1 95 ? 10.403 -1.865 6.412 1.00 91.62 95 PRO A O 1
ATOM 741 N N . HIS A 1 96 ? 10.247 -2.219 4.206 1.00 93.75 96 HIS A N 1
ATOM 742 C CA . HIS A 1 96 ? 9.639 -3.544 4.282 1.00 93.75 96 HIS A CA 1
ATOM 743 C C . HIS A 1 96 ? 10.651 -4.621 3.854 1.00 93.75 96 HIS A C 1
ATOM 745 O O . HIS A 1 96 ? 11.278 -4.449 2.806 1.00 93.75 96 HIS A O 1
ATOM 751 N N . PRO A 1 97 ? 10.794 -5.740 4.594 1.00 91.62 97 PRO A N 1
ATOM 752 C CA . PRO A 1 97 ? 11.754 -6.799 4.266 1.00 91.62 97 PRO A CA 1
ATOM 753 C C . PRO A 1 97 ? 11.647 -7.309 2.823 1.00 91.62 97 PRO A C 1
ATOM 755 O O . PRO A 1 97 ? 12.655 -7.379 2.126 1.00 91.62 97 PRO A O 1
ATOM 758 N N . ASP A 1 98 ? 10.425 -7.558 2.343 1.00 89.81 98 ASP A N 1
ATOM 759 C CA . ASP A 1 98 ? 10.188 -8.029 0.969 1.00 89.81 98 ASP A CA 1
ATOM 760 C C . ASP A 1 98 ? 10.699 -7.054 -0.103 1.00 89.81 98 ASP A C 1
ATOM 762 O O . ASP A 1 98 ? 11.090 -7.486 -1.179 1.00 89.81 98 ASP A O 1
ATOM 766 N N . LEU A 1 99 ? 10.720 -5.747 0.183 1.00 91.56 99 LEU A N 1
ATOM 767 C CA . LEU A 1 99 ? 11.217 -4.725 -0.742 1.00 91.56 99 LEU A CA 1
ATOM 768 C C . LEU A 1 9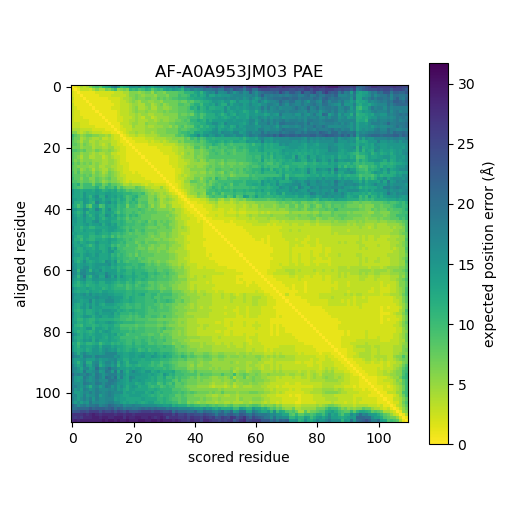9 ? 12.736 -4.545 -0.649 1.00 91.56 99 LEU A C 1
ATOM 770 O O . LEU A 1 99 ? 13.374 -4.189 -1.637 1.00 91.56 99 LEU A O 1
ATOM 774 N N . ALA A 1 100 ? 13.319 -4.791 0.525 1.00 89.81 100 ALA A N 1
ATOM 775 C CA . ALA A 1 100 ? 14.764 -4.736 0.727 1.00 89.81 100 ALA A CA 1
ATOM 776 C C . ALA A 1 100 ? 15.496 -5.896 0.028 1.00 89.81 100 ALA A C 1
ATOM 778 O O . ALA A 1 100 ? 16.646 -5.733 -0.365 1.00 89.81 100 ALA A O 1
ATOM 779 N N . GLY A 1 101 ? 14.834 -7.047 -0.139 1.00 89.69 101 GLY A N 1
ATOM 780 C CA . GLY A 1 101 ? 15.383 -8.221 -0.828 1.00 89.69 101 GLY A CA 1
ATOM 781 C C . GLY A 1 101 ? 15.277 -8.198 -2.359 1.00 89.69 101 GLY A C 1
ATOM 782 O O . GLY A 1 101 ? 15.728 -9.138 -3.007 1.00 89.69 101 GLY A O 1
ATOM 783 N N . VAL A 1 102 ? 14.667 -7.165 -2.945 1.00 92.62 102 VAL A N 1
ATOM 784 C CA . VAL A 1 102 ? 14.519 -7.027 -4.403 1.00 92.62 102 VAL A CA 1
ATOM 785 C C . VAL A 1 102 ? 15.872 -6.663 -5.036 1.00 92.62 102 VAL A C 1
ATOM 787 O O . VAL A 1 102 ? 16.573 -5.797 -4.503 1.00 92.62 102 VAL A O 1
ATOM 790 N N . PRO A 1 103 ? 16.247 -7.258 -6.186 1.00 91.19 103 PRO A N 1
ATOM 791 C CA . PRO A 1 103 ? 17.519 -6.986 -6.851 1.00 91.19 103 PRO A CA 1
ATOM 792 C C . PRO A 1 103 ? 17.488 -5.659 -7.632 1.00 91.19 103 PRO A C 1
ATOM 794 O O . PRO A 1 103 ? 17.563 -5.618 -8.857 1.00 91.19 103 PRO A O 1
ATOM 797 N N . TRP A 1 104 ? 17.375 -4.533 -6.924 1.00 89.50 104 TRP A N 1
ATOM 798 C CA . TRP A 1 104 ? 17.271 -3.196 -7.529 1.00 89.50 104 TRP A CA 1
ATOM 799 C C . TRP A 1 104 ? 18.454 -2.825 -8.438 1.00 89.50 104 TRP A C 1
ATOM 801 O O . TRP A 1 104 ? 18.309 -1.975 -9.311 1.00 89.50 104 TRP A O 1
ATOM 811 N N . SER A 1 105 ? 19.617 -3.453 -8.242 1.00 85.44 105 SER A N 1
ATOM 812 C CA . SER A 1 105 ? 20.835 -3.196 -9.016 1.00 85.44 105 SER A CA 1
ATOM 813 C C . SER A 1 105 ? 20.876 -3.885 -10.385 1.00 85.44 105 SER A C 1
ATOM 815 O O . SER A 1 105 ? 21.670 -3.466 -11.223 1.00 85.44 105 SER A O 1
ATOM 817 N N . ASP A 1 106 ? 20.033 -4.892 -10.640 1.00 81.62 106 ASP A N 1
ATOM 818 C CA . ASP A 1 106 ? 20.079 -5.691 -11.880 1.00 81.62 106 ASP A CA 1
ATOM 819 C C . ASP A 1 106 ? 19.623 -4.899 -13.114 1.00 81.62 106 ASP A C 1
ATOM 821 O O . ASP A 1 106 ? 19.969 -5.228 -14.249 1.00 81.62 106 ASP A O 1
ATOM 825 N N . ARG A 1 107 ? 18.876 -3.813 -12.895 1.00 71.62 107 ARG A N 1
ATOM 826 C CA . ARG A 1 107 ? 18.531 -2.831 -13.921 1.00 71.62 107 ARG A CA 1
ATOM 827 C C . ARG A 1 107 ? 18.939 -1.450 -13.409 1.00 71.62 107 ARG A C 1
ATOM 829 O O . ARG A 1 107 ? 18.114 -0.789 -12.776 1.00 71.62 107 ARG A O 1
ATOM 836 N N . PRO A 1 108 ? 20.190 -1.001 -13.636 1.00 62.47 108 PRO A N 1
ATOM 837 C CA . PRO A 1 108 ? 20.571 0.360 -13.294 1.00 62.47 108 PRO A CA 1
ATOM 838 C C . PRO A 1 108 ? 19.641 1.299 -14.057 1.00 62.47 108 PRO A C 1
ATOM 840 O O . PRO A 1 108 ? 19.595 1.287 -15.288 1.00 62.47 108 PRO A O 1
ATOM 843 N N . MET A 1 109 ? 18.830 2.047 -13.315 1.00 59.09 109 MET A N 1
ATOM 844 C CA . MET A 1 109 ? 18.004 3.076 -13.916 1.00 59.09 109 MET A CA 1
ATOM 845 C C . MET A 1 109 ? 18.955 4.174 -14.404 1.00 59.09 109 MET A C 1
ATOM 847 O O . MET A 1 109 ? 19.649 4.775 -13.584 1.00 59.09 109 MET A O 1
ATOM 851 N N . LEU A 1 110 ? 19.062 4.319 -15.729 1.00 50.38 110 LEU A N 1
ATOM 852 C CA . LEU A 1 110 ? 19.945 5.281 -16.399 1.00 50.38 110 LEU A CA 1
ATOM 853 C C . LEU A 1 110 ? 19.637 6.723 -15.978 1.00 50.38 110 LEU A C 1
ATOM 855 O O . LEU A 1 110 ? 18.435 7.073 -15.919 1.00 50.38 110 LEU A O 1
#